Protein AF-A0AA44DFE0-F1 (afdb_monomer)

Sequence (115 aa):
MADERYEWLDHEAAERLLRGEPVDADDDYAQWQAERLSEILDRAREAATPLAEDPSGALPGEEAALAAFRAARPSCAARPRVTGPDSGPVRKGTALRPPRRGRARGWMRPTHWGL

Radius of gyration: 27.85 Å; Cα contacts (8 Å, |Δi|>4): 34; chains: 1; bounding box: 82×45×47 Å

Secondary structure (DSSP, 8-state):
---GGGTT--HHHHHHHHHT-----SSHHHHHHHHHHHHHHHHHHHH-------TT---TTHHHHHHHHHHHS-----S-----------------PPP----------------

Mean predicted aligned error: 19.33 Å

Foldseek 3Di:
DPPPVVPQPDPVLVVCLLVLHQGDGPDPVNNVVSVVSSVVNVVVVVVCPVCPCPVVNDHVCNVVVVVVVVVPPPPPPPDPDDDDDDDDDDDPPDDPDPPPDDDDDDPDDDPDDDD

Organism: Streptomyces somaliensis (strain ATCC 33201 / DSM 40738 / JCM 12659 / KCTC 9044 / NCTC 11332 / NRRL B-12077 / IP 733) (NCBI:txid1134445)

Structure (mmCIF, N/CA/C/O backbone):
data_AF-A0AA44DFE0-F1
#
_entry.id   AF-A0AA44DFE0-F1
#
loop_
_atom_site.group_PDB
_atom_site.id
_atom_site.type_symbol
_atom_site.label_atom_id
_atom_site.label_alt_id
_atom_site.label_comp_id
_atom_site.label_asym_id
_atom_site.label_entity_id
_atom_site.label_seq_id
_atom_site.pdbx_PDB_ins_code
_atom_site.Cartn_x
_atom_site.Cartn_y
_atom_site.Cartn_z
_atom_site.occupancy
_atom_site.B_iso_or_equiv
_atom_site.auth_seq_id
_atom_site.auth_comp_id
_atom_site.auth_asym_id
_atom_site.auth_atom_id
_atom_site.pdbx_PDB_model_num
ATOM 1 N N . MET A 1 1 ? 10.192 18.040 -12.177 1.00 52.66 1 MET A N 1
ATOM 2 C CA . MET A 1 1 ? 11.143 17.008 -12.621 1.00 52.66 1 MET A CA 1
ATOM 3 C C . MET A 1 1 ? 10.634 15.708 -12.042 1.00 52.66 1 MET A C 1
ATOM 5 O O . MET A 1 1 ? 10.567 15.623 -10.822 1.00 52.66 1 MET A O 1
ATOM 9 N N . ALA A 1 2 ? 10.128 14.805 -12.881 1.00 55.38 2 ALA A N 1
ATOM 10 C CA . ALA A 1 2 ? 9.869 13.438 -12.446 1.00 55.38 2 ALA A CA 1
ATOM 11 C C . ALA A 1 2 ? 11.228 12.737 -12.400 1.00 55.38 2 ALA A C 1
ATOM 13 O O . ALA A 1 2 ? 12.056 12.967 -13.278 1.00 55.38 2 ALA A O 1
ATOM 14 N N . ASP A 1 3 ? 11.492 11.983 -11.341 1.00 60.16 3 ASP A N 1
ATOM 15 C CA . ASP A 1 3 ? 12.696 11.170 -11.275 1.00 60.16 3 ASP A CA 1
ATOM 16 C C . ASP A 1 3 ? 12.595 10.082 -12.353 1.00 60.16 3 ASP A C 1
ATOM 18 O O . ASP A 1 3 ? 11.824 9.141 -12.202 1.00 60.16 3 ASP A O 1
ATOM 22 N N . GLU A 1 4 ? 13.409 10.190 -13.406 1.00 66.75 4 GLU A N 1
ATOM 23 C CA . GLU A 1 4 ? 13.617 9.163 -14.454 1.00 66.75 4 GLU A CA 1
ATOM 24 C C . GLU A 1 4 ? 14.009 7.794 -13.855 1.00 66.75 4 GLU A C 1
ATOM 26 O O . GLU A 1 4 ? 13.906 6.747 -14.479 1.00 66.75 4 GLU A O 1
ATOM 31 N N . ARG A 1 5 ? 14.407 7.793 -12.579 1.00 65.94 5 ARG A N 1
ATOM 32 C CA . ARG A 1 5 ? 14.800 6.630 -11.776 1.00 65.94 5 ARG A CA 1
ATOM 33 C C . ARG A 1 5 ? 13.669 5.624 -11.524 1.00 65.94 5 ARG A C 1
ATOM 35 O O . ARG A 1 5 ? 13.948 4.549 -10.999 1.00 65.94 5 ARG A O 1
ATOM 42 N N . TYR A 1 6 ? 12.425 5.971 -11.854 1.00 73.25 6 TYR A N 1
ATOM 43 C CA . TYR A 1 6 ? 11.246 5.129 -11.640 1.00 73.25 6 TYR A CA 1
ATOM 44 C C . TYR A 1 6 ? 10.396 4.960 -12.904 1.00 73.25 6 TYR A C 1
ATOM 46 O O . TYR A 1 6 ? 9.192 4.770 -12.786 1.00 73.25 6 TYR A O 1
ATOM 54 N N . GLU A 1 7 ? 10.985 5.020 -14.104 1.00 82.31 7 GLU A N 1
ATOM 55 C CA . GLU A 1 7 ? 10.226 4.774 -15.346 1.00 82.31 7 GLU A CA 1
ATOM 56 C C . GLU A 1 7 ? 9.489 3.426 -15.344 1.00 82.31 7 GLU A C 1
ATOM 58 O O . GLU A 1 7 ? 8.384 3.342 -15.866 1.00 82.31 7 GLU A O 1
ATOM 63 N N . TRP A 1 8 ? 10.045 2.404 -14.687 1.00 88.75 8 TRP A N 1
ATOM 64 C CA . TRP A 1 8 ? 9.411 1.090 -14.541 1.00 88.75 8 TRP A CA 1
ATOM 65 C C . TRP A 1 8 ? 8.207 1.075 -13.579 1.00 88.75 8 TRP A C 1
ATOM 67 O O . TRP A 1 8 ? 7.393 0.157 -13.626 1.00 88.75 8 TRP A O 1
ATOM 77 N N . LEU A 1 9 ? 8.093 2.066 -12.685 1.00 89.38 9 LEU A N 1
ATOM 78 C CA . LEU A 1 9 ? 7.028 2.164 -11.684 1.00 89.38 9 LEU A CA 1
ATOM 79 C C . LEU A 1 9 ? 5.987 3.189 -12.133 1.00 89.38 9 LEU A C 1
ATOM 81 O O . LEU A 1 9 ? 5.787 4.239 -11.513 1.00 89.38 9 LEU A O 1
ATOM 85 N N . ASP A 1 10 ? 5.322 2.876 -13.238 1.00 88.50 10 ASP A N 1
ATOM 86 C CA . ASP A 1 10 ? 4.135 3.611 -13.636 1.00 88.50 10 ASP A CA 1
ATOM 87 C C . ASP A 1 10 ? 2.960 3.340 -12.676 1.00 88.50 10 ASP A C 1
ATOM 89 O O . ASP A 1 10 ? 3.040 2.590 -11.696 1.00 88.50 10 ASP A O 1
ATOM 93 N N . HIS A 1 11 ? 1.842 4.013 -12.929 1.00 89.75 11 HIS A N 1
ATOM 94 C CA . HIS A 1 11 ? 0.660 3.883 -12.089 1.00 89.75 11 HIS A CA 1
ATOM 95 C C . HIS A 1 11 ? 0.102 2.451 -12.061 1.00 89.75 11 HIS A C 1
ATOM 97 O O . HIS A 1 11 ? -0.311 1.987 -11.000 1.00 89.75 11 HIS A O 1
ATOM 103 N N . GLU A 1 12 ? 0.103 1.750 -13.193 1.00 89.69 12 GLU A N 1
ATOM 104 C CA . GLU A 1 12 ? -0.444 0.399 -13.307 1.00 89.69 12 GLU A CA 1
ATOM 105 C C . GLU A 1 12 ? 0.467 -0.619 -12.613 1.00 89.69 12 GLU A C 1
ATOM 107 O O . GLU A 1 12 ? -0.008 -1.439 -11.824 1.00 89.69 12 GLU A O 1
ATOM 112 N N . ALA A 1 13 ? 1.779 -0.510 -12.821 1.00 91.38 13 ALA A N 1
ATOM 113 C CA . ALA A 1 13 ? 2.798 -1.269 -12.112 1.00 91.38 13 ALA A CA 1
ATOM 114 C C . ALA A 1 13 ? 2.671 -1.080 -10.593 1.00 91.38 13 ALA A C 1
ATOM 116 O O . ALA A 1 13 ? 2.667 -2.054 -9.836 1.00 91.38 13 ALA A O 1
ATOM 117 N N . ALA A 1 14 ? 2.483 0.160 -10.135 1.00 92.50 14 ALA A N 1
ATOM 118 C CA . ALA A 1 14 ? 2.270 0.446 -8.721 1.00 92.50 14 ALA A CA 1
ATOM 119 C C . ALA A 1 14 ? 0.994 -0.218 -8.180 1.00 92.50 14 ALA A C 1
ATOM 121 O O . ALA A 1 14 ? 1.016 -0.804 -7.097 1.00 92.50 14 ALA A O 1
ATOM 122 N N . GLU A 1 15 ? -0.119 -0.171 -8.917 1.00 93.69 15 GLU A N 1
ATOM 123 C CA . GLU A 1 15 ? -1.346 -0.847 -8.491 1.00 93.69 15 GLU A CA 1
ATOM 124 C C . GLU A 1 15 ? -1.191 -2.369 -8.427 1.00 93.69 15 GLU A C 1
ATOM 126 O O . GLU A 1 15 ? -1.690 -2.993 -7.487 1.00 93.69 15 GLU A O 1
ATOM 131 N N . ARG A 1 16 ? -0.498 -2.973 -9.396 1.00 93.62 16 ARG A N 1
ATOM 132 C CA . ARG A 1 16 ? -0.215 -4.414 -9.406 1.00 93.62 16 ARG A CA 1
ATOM 133 C C . ARG A 1 16 ? 0.600 -4.821 -8.181 1.00 93.62 16 ARG A C 1
ATOM 135 O O . ARG A 1 16 ? 0.175 -5.717 -7.450 1.00 93.62 16 ARG A O 1
ATOM 142 N N . LEU A 1 17 ? 1.663 -4.081 -7.858 1.00 93.38 17 LEU A N 1
ATOM 143 C CA . LEU A 1 17 ? 2.445 -4.311 -6.637 1.00 93.38 17 LEU A CA 1
ATOM 144 C C . LEU A 1 17 ? 1.602 -4.186 -5.363 1.00 93.38 17 LEU A C 1
ATOM 146 O O . LEU A 1 17 ? 1.715 -5.017 -4.467 1.00 93.38 17 LEU A O 1
ATOM 150 N N . LEU A 1 18 ? 0.712 -3.192 -5.280 1.00 90.62 18 LEU A N 1
ATOM 151 C CA . LEU A 1 18 ? -0.174 -3.019 -4.121 1.00 90.62 18 LEU A CA 1
ATOM 152 C C . LEU A 1 18 ? -1.211 -4.146 -3.983 1.00 90.62 18 LEU A C 1
ATOM 154 O O . LEU A 1 18 ? -1.653 -4.446 -2.871 1.00 90.62 18 LEU A O 1
ATOM 158 N N . ARG A 1 19 ? -1.601 -4.790 -5.089 1.00 91.25 19 ARG A N 1
ATOM 159 C CA . ARG A 1 19 ? -2.437 -6.002 -5.064 1.00 91.25 19 ARG A CA 1
ATOM 160 C C . ARG A 1 19 ? -1.638 -7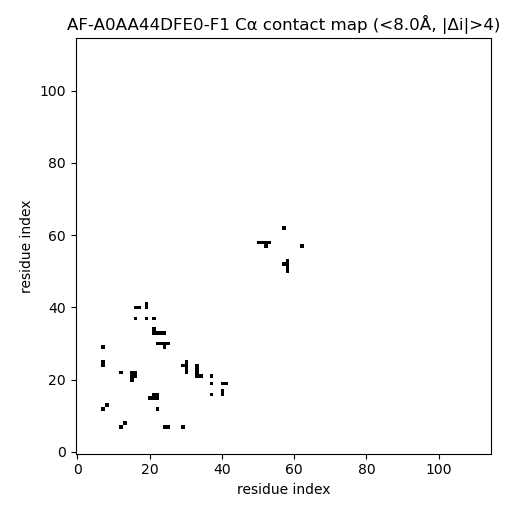.235 -4.623 1.00 91.25 19 ARG A C 1
ATOM 162 O O . ARG A 1 19 ? -2.225 -8.147 -4.032 1.00 91.25 19 ARG A O 1
ATOM 169 N N . GLY A 1 20 ? -0.317 -7.214 -4.786 1.00 91.25 20 GLY A N 1
ATOM 170 C CA . GLY A 1 20 ? 0.585 -8.350 -4.580 1.00 91.25 20 GLY A CA 1
ATOM 171 C C . GLY A 1 20 ? 0.838 -9.138 -5.866 1.00 91.25 20 GLY A C 1
ATOM 172 O O . GLY A 1 20 ? 1.177 -10.316 -5.815 1.00 91.25 20 GLY A O 1
ATOM 173 N N . GLU A 1 21 ? 0.611 -8.520 -7.024 1.00 90.62 21 GLU A N 1
ATOM 174 C CA . GLU A 1 21 ? 0.952 -9.100 -8.317 1.00 90.62 21 GLU A CA 1
ATOM 175 C C . GLU A 1 21 ? 2.397 -8.745 -8.692 1.00 90.62 21 GLU A C 1
ATOM 177 O O . GLU A 1 21 ? 2.825 -7.607 -8.466 1.00 90.62 21 GLU A O 1
ATOM 182 N N . PRO A 1 22 ? 3.147 -9.680 -9.303 1.00 83.31 22 PRO A N 1
ATOM 183 C CA . PRO A 1 22 ? 4.484 -9.392 -9.799 1.00 83.31 22 PRO A CA 1
ATOM 184 C C . PRO A 1 22 ? 4.417 -8.403 -10.968 1.00 83.31 22 PRO A C 1
ATOM 186 O O . PRO A 1 22 ? 3.491 -8.449 -11.788 1.00 83.31 22 PRO A O 1
ATOM 189 N N . VAL A 1 23 ? 5.419 -7.530 -11.052 1.00 88.88 23 VAL A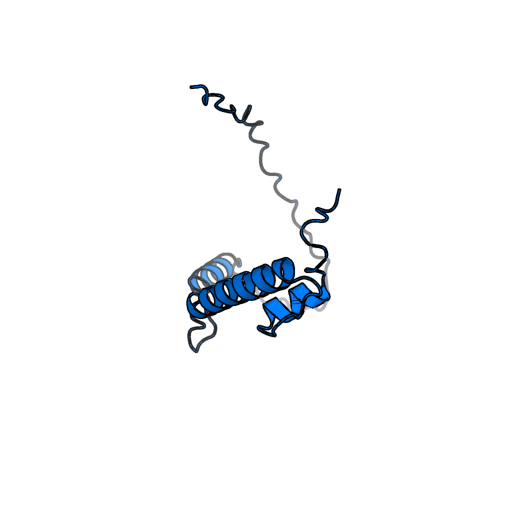 N 1
ATOM 190 C CA . VAL A 1 23 ? 5.633 -6.598 -12.165 1.00 88.88 23 VAL A CA 1
ATOM 191 C C . VAL A 1 23 ? 6.877 -7.045 -12.916 1.00 88.88 23 VAL A C 1
ATOM 193 O O . VAL A 1 23 ? 7.904 -7.277 -12.288 1.00 88.88 23 VAL A O 1
ATOM 196 N N . ASP A 1 24 ? 6.758 -7.164 -14.237 1.00 86.00 24 ASP A N 1
ATOM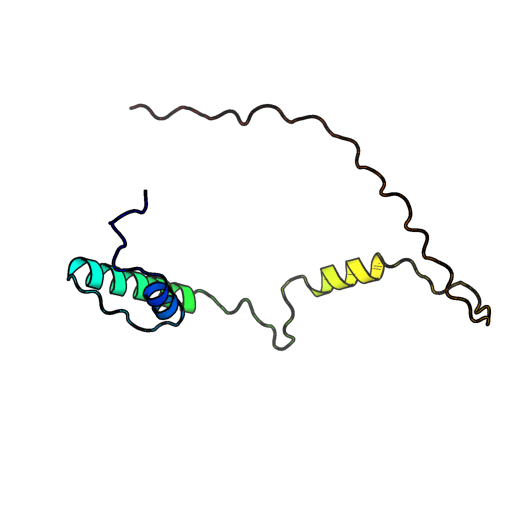 197 C CA . ASP A 1 24 ? 7.897 -7.371 -15.131 1.00 86.00 24 ASP A CA 1
ATOM 198 C C . ASP A 1 24 ? 8.376 -6.005 -15.618 1.00 86.00 24 ASP A C 1
ATOM 200 O O . ASP A 1 24 ? 7.581 -5.221 -16.143 1.00 86.00 24 ASP A O 1
ATOM 204 N N . ALA A 1 25 ? 9.656 -5.723 -15.417 1.00 86.56 25 ALA A N 1
ATOM 205 C CA . ALA A 1 25 ? 10.321 -4.520 -15.878 1.00 86.56 25 ALA A CA 1
ATOM 206 C C . ALA A 1 25 ? 11.299 -4.850 -17.014 1.00 86.56 25 ALA A C 1
ATOM 208 O O . ALA A 1 25 ? 11.917 -5.911 -17.036 1.00 86.56 25 ALA A O 1
ATOM 209 N N . ASP A 1 26 ? 11.470 -3.909 -17.944 1.00 85.88 26 ASP A N 1
ATOM 210 C CA . ASP A 1 26 ? 12.266 -4.117 -19.163 1.00 85.88 26 ASP A CA 1
ATOM 211 C C . ASP A 1 26 ? 13.790 -4.191 -18.927 1.00 85.88 26 ASP A C 1
ATOM 213 O O . ASP A 1 26 ? 14.534 -4.616 -19.811 1.00 85.88 26 ASP A O 1
ATOM 217 N N . ASP A 1 27 ? 14.268 -3.756 -17.759 1.00 87.62 27 ASP A N 1
ATOM 218 C CA . ASP A 1 27 ? 15.689 -3.684 -17.406 1.00 87.62 27 ASP A CA 1
ATOM 219 C C . ASP A 1 27 ? 15.992 -4.517 -16.152 1.00 87.62 27 ASP A C 1
ATOM 221 O O . ASP A 1 27 ? 15.236 -4.487 -15.181 1.00 87.62 27 ASP A O 1
ATOM 225 N N . ASP A 1 28 ? 17.132 -5.215 -16.138 1.00 88.62 28 ASP A N 1
ATOM 226 C CA . ASP A 1 28 ? 17.527 -6.111 -15.040 1.00 88.62 28 ASP A CA 1
ATOM 227 C C . ASP A 1 28 ? 17.614 -5.389 -13.681 1.00 88.62 28 ASP A C 1
ATOM 229 O O . ASP A 1 28 ? 17.282 -5.958 -12.635 1.00 88.62 28 ASP A O 1
ATOM 233 N N . TYR A 1 29 ? 18.051 -4.124 -13.661 1.00 88.38 29 TYR A N 1
ATOM 234 C CA . TYR A 1 29 ? 18.106 -3.338 -12.428 1.00 88.38 29 TYR A CA 1
ATOM 235 C C . TYR A 1 29 ? 16.705 -2.919 -11.978 1.00 88.38 29 TYR A C 1
ATOM 237 O O . TYR A 1 29 ? 16.414 -2.935 -10.779 1.00 88.38 29 TYR A O 1
ATOM 245 N N . ALA A 1 30 ? 15.827 -2.576 -12.920 1.00 88.44 30 ALA A N 1
ATOM 246 C CA . ALA A 1 30 ? 14.427 -2.296 -12.626 1.00 88.44 30 ALA A CA 1
ATOM 247 C C . ALA A 1 30 ? 13.695 -3.542 -12.100 1.00 88.44 30 ALA A C 1
ATOM 249 O O . ALA A 1 30 ? 12.978 -3.440 -11.104 1.00 88.44 30 ALA A O 1
ATOM 250 N N . GLN A 1 31 ? 13.958 -4.718 -12.677 1.00 90.56 31 GLN A N 1
ATOM 251 C CA . GLN A 1 31 ? 13.404 -5.992 -12.219 1.00 90.56 31 GLN A CA 1
ATOM 252 C C . GLN A 1 31 ? 13.835 -6.299 -10.783 1.00 90.56 31 GLN A C 1
ATOM 254 O O . GLN A 1 31 ? 13.006 -6.590 -9.922 1.00 90.56 31 GLN A O 1
ATOM 259 N N . TRP A 1 32 ? 15.125 -6.133 -10.479 1.00 92.06 32 TRP A N 1
ATOM 260 C CA . TRP A 1 32 ? 15.632 -6.315 -9.119 1.00 92.06 32 TRP A CA 1
ATOM 261 C C . TRP A 1 32 ? 14.993 -5.345 -8.110 1.00 92.06 32 TRP A C 1
ATOM 263 O O . TRP A 1 32 ? 14.711 -5.715 -6.967 1.00 92.06 32 TRP A O 1
ATOM 273 N N . GLN A 1 33 ? 14.745 -4.094 -8.510 1.00 91.12 33 GLN A N 1
ATOM 274 C CA . GLN A 1 33 ? 14.040 -3.123 -7.667 1.00 91.12 33 GLN A CA 1
ATOM 275 C C . GLN A 1 33 ? 12.570 -3.501 -7.456 1.00 91.12 33 GLN A C 1
ATOM 277 O O . GLN A 1 33 ? 12.069 -3.345 -6.339 1.00 91.12 33 GLN A O 1
ATOM 282 N N . ALA A 1 34 ? 11.896 -4.012 -8.489 1.00 91.75 34 ALA A N 1
ATOM 283 C CA . ALA A 1 34 ? 10.518 -4.484 -8.409 1.00 91.75 34 ALA A CA 1
ATOM 284 C C . ALA A 1 34 ? 10.383 -5.652 -7.422 1.00 91.75 34 ALA A C 1
ATOM 286 O O . ALA A 1 34 ? 9.564 -5.579 -6.506 1.00 91.75 34 ALA A O 1
ATOM 287 N N . GLU A 1 35 ? 11.251 -6.662 -7.531 1.00 92.88 35 GLU A N 1
ATOM 288 C CA . GLU A 1 35 ? 11.293 -7.815 -6.619 1.00 92.88 35 GLU A CA 1
ATOM 289 C C . GLU A 1 35 ? 11.597 -7.403 -5.172 1.00 92.88 35 GLU A C 1
ATOM 291 O O . GLU A 1 35 ? 10.975 -7.866 -4.211 1.00 92.88 35 GLU A O 1
ATOM 296 N N . ARG A 1 36 ? 12.542 -6.476 -4.990 1.00 94.19 36 ARG A N 1
ATOM 297 C CA . ARG A 1 36 ? 12.863 -5.943 -3.665 1.00 94.19 36 ARG A CA 1
ATOM 298 C C . ARG A 1 36 ? 11.675 -5.204 -3.052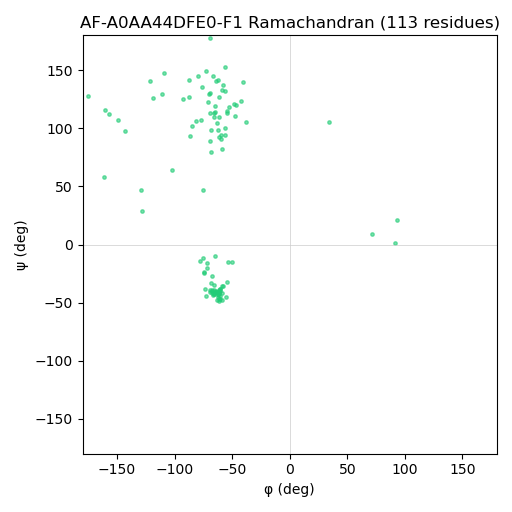 1.00 94.19 36 ARG A C 1
ATOM 300 O O . ARG A 1 36 ? 11.445 -5.304 -1.845 1.00 94.19 36 ARG A O 1
ATOM 307 N N . LEU A 1 37 ? 10.948 -4.424 -3.852 1.00 93.00 37 LEU A N 1
ATOM 308 C CA . LEU A 1 37 ? 9.779 -3.690 -3.384 1.00 93.00 37 LEU A CA 1
ATOM 309 C C . LEU A 1 37 ? 8.628 -4.642 -3.048 1.00 93.00 37 LEU A C 1
ATOM 311 O O . LEU A 1 37 ? 7.999 -4.452 -2.007 1.00 93.00 37 LEU A O 1
ATOM 315 N N . SER A 1 38 ? 8.392 -5.680 -3.857 1.00 93.44 38 SER A N 1
ATOM 316 C CA . SER A 1 38 ? 7.373 -6.689 -3.555 1.00 93.44 38 SER A CA 1
ATOM 317 C C . SER A 1 38 ? 7.669 -7.407 -2.239 1.00 93.44 38 SER A C 1
ATOM 319 O O . SER A 1 38 ? 6.784 -7.485 -1.395 1.00 93.44 38 SER A O 1
ATOM 321 N N . GLU A 1 39 ? 8.921 -7.806 -1.980 1.00 94.56 39 GLU A N 1
ATOM 322 C CA . GLU A 1 39 ? 9.284 -8.457 -0.710 1.00 94.56 39 GLU A CA 1
ATOM 323 C C . GLU A 1 39 ? 9.020 -7.547 0.506 1.00 94.56 39 GLU A C 1
ATOM 325 O O . GLU A 1 39 ? 8.536 -7.992 1.551 1.00 94.56 39 GLU A O 1
ATOM 330 N N . ILE A 1 40 ? 9.316 -6.248 0.387 1.00 95.81 40 ILE A N 1
ATOM 331 C CA . ILE A 1 40 ? 9.050 -5.274 1.456 1.00 95.81 40 ILE A CA 1
ATOM 332 C C . ILE A 1 40 ? 7.543 -5.111 1.681 1.00 95.81 40 ILE A C 1
ATOM 334 O O . ILE A 1 40 ? 7.107 -5.049 2.833 1.00 95.81 40 ILE A O 1
ATOM 338 N N . LEU A 1 41 ? 6.755 -5.031 0.605 1.00 92.81 41 LEU A N 1
ATOM 339 C CA . LEU A 1 41 ? 5.300 -4.906 0.682 1.00 92.81 41 LEU A CA 1
ATOM 340 C C . LEU A 1 41 ? 4.655 -6.161 1.273 1.00 92.81 41 LEU A C 1
ATOM 342 O O . LEU A 1 41 ? 3.766 -6.032 2.113 1.00 92.81 41 LEU A O 1
ATOM 346 N N . ASP A 1 42 ? 5.142 -7.349 0.922 1.00 91.38 42 ASP A N 1
ATOM 347 C CA . ASP A 1 42 ? 4.671 -8.613 1.487 1.00 91.38 42 ASP A CA 1
ATOM 348 C C . ASP A 1 42 ? 4.943 -8.678 2.990 1.00 91.38 42 ASP A C 1
ATOM 350 O O . ASP A 1 42 ? 4.026 -8.910 3.779 1.00 91.38 42 ASP A O 1
ATOM 354 N N . ARG A 1 43 ? 6.163 -8.336 3.425 1.00 92.19 43 ARG A N 1
ATOM 355 C CA . ARG A 1 43 ? 6.473 -8.236 4.861 1.00 92.19 43 ARG A CA 1
ATOM 356 C C . ARG A 1 43 ? 5.620 -7.190 5.569 1.00 92.19 43 ARG A C 1
ATOM 358 O O . ARG A 1 43 ? 5.220 -7.397 6.711 1.00 92.19 43 ARG A O 1
ATOM 365 N N . ALA A 1 44 ? 5.345 -6.057 4.924 1.00 89.94 44 ALA A N 1
ATOM 366 C CA . ALA A 1 44 ? 4.464 -5.038 5.483 1.00 89.94 44 ALA A CA 1
ATOM 367 C C . ALA A 1 44 ? 3.020 -5.543 5.603 1.00 89.94 44 ALA A C 1
ATOM 369 O O . ALA A 1 44 ? 2.348 -5.208 6.574 1.00 89.94 44 ALA A O 1
ATOM 370 N N . ARG A 1 45 ? 2.554 -6.371 4.662 1.00 86.75 45 ARG A N 1
ATOM 371 C CA . ARG A 1 45 ? 1.232 -7.008 4.690 1.00 86.75 45 ARG A CA 1
ATOM 372 C C . ARG A 1 45 ? 1.124 -8.054 5.796 1.00 86.75 45 ARG A C 1
ATOM 374 O O . ARG A 1 45 ? 0.099 -8.113 6.460 1.00 86.75 45 ARG A O 1
ATOM 381 N N . GLU A 1 46 ? 2.180 -8.830 6.024 1.00 86.44 46 GLU A N 1
ATOM 382 C CA . GLU A 1 46 ? 2.268 -9.773 7.146 1.00 86.44 46 GLU A CA 1
ATOM 383 C C . GLU A 1 46 ? 2.338 -9.053 8.501 1.00 86.44 46 GLU A C 1
ATOM 385 O O . GLU A 1 46 ? 1.701 -9.466 9.470 1.00 86.44 46 GLU A O 1
ATOM 390 N N . ALA A 1 47 ? 3.108 -7.963 8.575 1.00 83.12 47 ALA A N 1
ATOM 391 C CA . ALA A 1 47 ? 3.261 -7.150 9.779 1.00 83.12 47 ALA A CA 1
ATOM 392 C C . ALA A 1 47 ? 2.039 -6.271 10.067 1.00 83.12 47 ALA A C 1
ATOM 394 O O . ALA A 1 47 ? 1.813 -5.892 11.220 1.00 83.12 47 ALA A O 1
ATOM 395 N N . ALA A 1 48 ? 1.251 -5.948 9.041 1.00 75.75 48 ALA A N 1
ATOM 396 C CA . ALA A 1 48 ? -0.087 -5.423 9.196 1.00 75.75 48 ALA A CA 1
ATOM 397 C C . ALA A 1 48 ? -0.959 -6.546 9.759 1.00 75.75 48 ALA A C 1
ATOM 399 O O . ALA A 1 48 ? -1.737 -7.183 9.052 1.00 75.75 48 ALA A O 1
ATOM 400 N N . THR A 1 49 ? -0.858 -6.766 11.072 1.00 62.69 49 THR A N 1
ATOM 401 C CA . THR A 1 49 ? -1.990 -7.305 11.812 1.00 62.69 49 THR A CA 1
ATOM 402 C C . THR A 1 49 ? -3.194 -6.488 11.352 1.00 62.69 49 THR A C 1
ATOM 404 O O . THR A 1 49 ? -3.136 -5.257 11.482 1.00 62.69 49 THR A O 1
ATOM 407 N N . PRO A 1 50 ? -4.241 -7.105 10.755 1.00 61.47 50 PRO A N 1
ATOM 408 C CA . PRO A 1 50 ? -5.472 -6.376 10.491 1.00 61.47 50 PRO A CA 1
ATOM 409 C C . PRO A 1 50 ? -5.781 -5.696 11.809 1.00 61.47 50 PRO A C 1
ATOM 411 O O . PRO A 1 50 ? -5.741 -6.366 12.842 1.00 61.47 50 PRO A O 1
ATOM 414 N N . LEU A 1 51 ? -5.858 -4.366 11.787 1.00 57.62 51 LEU A N 1
ATOM 415 C CA . LEU A 1 51 ? -5.955 -3.540 12.978 1.00 57.62 51 LEU A CA 1
ATOM 416 C C . LEU A 1 51 ? -7.220 -3.996 13.664 1.00 57.62 51 LEU A C 1
ATOM 418 O O . LEU A 1 51 ? -8.274 -3.597 13.187 1.00 57.62 51 LEU A O 1
ATOM 422 N N . ALA A 1 52 ? -7.063 -4.930 14.616 1.00 56.19 52 ALA A N 1
ATOM 423 C CA . ALA A 1 52 ? -7.979 -6.055 14.770 1.00 56.19 52 ALA A CA 1
ATOM 424 C C . ALA A 1 52 ? -9.382 -5.569 14.491 1.00 56.19 52 ALA A C 1
ATOM 426 O O . ALA A 1 52 ? -9.928 -4.801 15.285 1.00 56.19 52 ALA A O 1
ATOM 427 N N . GLU A 1 53 ? -9.910 -5.939 13.322 1.00 55.62 53 GLU A N 1
ATOM 428 C CA . GLU A 1 53 ? -11.344 -6.001 13.189 1.00 55.62 53 GLU A CA 1
ATOM 429 C C . GLU A 1 53 ? -11.701 -7.024 14.259 1.00 55.62 53 GLU A C 1
ATOM 431 O O . GLU A 1 53 ? -11.613 -8.237 14.061 1.00 55.62 53 GLU A O 1
ATOM 436 N N . ASP A 1 54 ? -11.967 -6.523 15.470 1.00 53.81 54 ASP A N 1
ATOM 437 C CA . ASP A 1 54 ? -12.738 -7.233 16.462 1.00 53.81 54 ASP A CA 1
ATOM 438 C C . ASP A 1 54 ? -13.876 -7.882 15.663 1.00 53.81 54 ASP A C 1
ATOM 440 O O . ASP A 1 54 ? -14.369 -7.251 14.727 1.00 53.81 54 ASP A O 1
ATOM 444 N N . PRO A 1 55 ? -14.302 -9.122 15.915 1.00 59.44 55 PRO A N 1
ATOM 445 C CA . PRO A 1 55 ? -15.446 -9.687 15.195 1.00 59.44 55 PRO A CA 1
ATOM 446 C C . PRO A 1 55 ? -16.686 -8.760 15.187 1.00 59.44 55 PRO A C 1
ATOM 448 O O . PRO A 1 55 ? -17.587 -8.955 14.374 1.00 59.44 55 PRO A O 1
ATOM 451 N N . SER A 1 56 ? -16.728 -7.734 16.051 1.00 65.06 56 SER A N 1
ATOM 452 C CA . SER A 1 56 ? -17.667 -6.609 16.014 1.00 65.06 56 SER A CA 1
ATOM 453 C C . SER A 1 56 ? -17.422 -5.507 14.948 1.00 65.06 56 SER A C 1
ATOM 455 O O . SER A 1 56 ? -18.283 -4.642 14.797 1.00 65.06 56 SER A O 1
ATOM 457 N N . GLY A 1 57 ? -16.283 -5.462 14.253 1.00 66.81 57 GLY A N 1
ATOM 458 C CA . GLY A 1 57 ? -15.847 -4.389 13.344 1.00 66.81 57 GLY A CA 1
ATOM 459 C C . GLY A 1 57 ? -15.435 -3.079 14.030 1.00 66.81 57 GLY A C 1
ATOM 460 O O . GLY A 1 57 ? -15.258 -2.074 13.346 1.00 66.81 57 GLY A O 1
ATOM 461 N N . ALA A 1 58 ? -15.319 -3.062 15.363 1.00 66.56 58 ALA A N 1
ATOM 462 C CA . ALA A 1 58 ? -15.132 -1.831 16.127 1.00 66.56 58 ALA A CA 1
ATOM 463 C C . ALA A 1 58 ? -13.653 -1.447 16.253 1.00 66.56 58 ALA A C 1
ATOM 465 O O . ALA A 1 58 ? -12.831 -2.229 16.734 1.00 66.56 58 ALA A O 1
ATOM 466 N N . LEU A 1 59 ? -13.320 -0.211 15.882 1.00 73.50 59 LEU A N 1
ATOM 467 C CA . LEU A 1 59 ? -11.958 0.301 16.027 1.00 73.50 59 LEU A CA 1
ATOM 468 C C . LEU A 1 59 ? -11.634 0.589 17.508 1.00 73.50 59 LEU A C 1
ATOM 470 O O . LEU A 1 59 ? -12.518 1.000 18.271 1.00 73.50 59 LEU A O 1
ATOM 474 N N . PRO A 1 60 ? -10.364 0.463 17.946 1.00 76.31 60 PRO A N 1
ATOM 475 C CA . PRO A 1 60 ? -9.963 0.824 19.303 1.00 76.31 60 PRO A CA 1
ATOM 476 C C . PRO A 1 60 ? -10.365 2.268 19.642 1.00 76.31 60 PRO A C 1
ATOM 478 O O . PRO A 1 60 ? -9.870 3.227 19.054 1.00 76.31 60 PRO A O 1
ATOM 481 N N . GLY A 1 61 ? -11.274 2.430 20.606 1.00 80.19 61 GLY A N 1
ATOM 482 C CA . GLY A 1 61 ? -11.775 3.741 21.039 1.00 80.19 61 GLY A CA 1
ATOM 483 C C . GLY A 1 61 ? -13.034 4.241 20.321 1.00 80.19 61 GLY A C 1
ATOM 484 O O . GLY A 1 61 ? -13.530 5.314 20.668 1.00 80.19 61 GLY A O 1
ATOM 485 N N . GLU A 1 62 ? -13.602 3.472 19.390 1.00 84.88 62 GLU A N 1
ATOM 486 C CA . GLU A 1 62 ? -14.860 3.814 18.717 1.00 84.88 62 GLU A CA 1
ATOM 487 C C . GLU A 1 62 ? -16.016 3.991 19.709 1.00 84.88 62 GLU A C 1
ATOM 489 O O . GLU A 1 62 ? -16.684 5.025 19.702 1.00 84.88 62 GLU A O 1
ATOM 494 N N . GLU A 1 63 ? -16.200 3.052 20.641 1.00 84.12 63 GLU A N 1
ATOM 495 C CA . GLU A 1 63 ? -17.241 3.166 21.671 1.00 84.12 63 GLU A CA 1
ATOM 496 C C . GLU A 1 63 ? -17.079 4.425 22.534 1.00 84.12 63 GLU A C 1
ATOM 498 O O . GLU A 1 63 ? -18.066 5.074 22.884 1.00 84.12 63 GLU A O 1
ATOM 503 N N . ALA A 1 64 ? -15.841 4.837 22.826 1.00 85.62 64 ALA A N 1
ATOM 504 C CA . ALA A 1 64 ? -15.581 6.068 23.568 1.00 85.62 64 ALA A CA 1
ATOM 505 C C . ALA A 1 64 ? -15.981 7.314 22.758 1.00 85.62 64 ALA A C 1
ATOM 507 O O . ALA A 1 64 ? -16.585 8.242 23.304 1.00 85.62 64 ALA A O 1
ATOM 508 N N . ALA A 1 65 ? -15.710 7.325 21.450 1.00 88.25 65 ALA A N 1
ATOM 509 C CA . ALA A 1 65 ? -16.132 8.398 20.555 1.00 88.25 65 ALA A CA 1
ATOM 510 C C . ALA A 1 65 ? -17.664 8.451 20.404 1.00 88.25 65 ALA A C 1
ATOM 512 O O . ALA A 1 65 ? -18.262 9.529 20.498 1.00 88.25 65 ALA A O 1
ATOM 513 N N . LEU A 1 66 ? -18.320 7.297 20.243 1.00 88.31 66 LEU A N 1
ATOM 514 C CA . LEU A 1 66 ? -19.778 7.197 20.156 1.00 88.31 66 LEU A CA 1
ATOM 515 C C . LEU A 1 66 ? -20.453 7.611 21.467 1.00 88.31 66 LEU A C 1
ATOM 517 O O . LEU A 1 66 ? -21.455 8.330 21.447 1.00 88.31 66 LEU A O 1
ATOM 521 N N . ALA A 1 67 ? -19.896 7.224 22.614 1.00 87.62 67 ALA A N 1
ATOM 522 C CA . ALA A 1 67 ? -20.363 7.664 23.922 1.00 87.62 67 ALA A CA 1
ATOM 523 C C . ALA A 1 67 ? -20.228 9.184 24.091 1.00 87.62 67 ALA A C 1
ATOM 525 O O . ALA A 1 67 ? -21.187 9.830 24.514 1.00 87.62 67 ALA A O 1
ATOM 526 N N . ALA A 1 68 ? -19.093 9.771 23.698 1.00 90.88 68 ALA A N 1
ATOM 527 C CA . ALA A 1 68 ? -18.894 11.218 23.738 1.00 90.88 68 ALA A CA 1
ATOM 528 C C . ALA A 1 68 ? -19.895 11.959 22.838 1.00 90.88 68 ALA A C 1
ATOM 530 O O . ALA A 1 68 ? -20.474 12.961 23.256 1.00 90.88 68 ALA A O 1
ATOM 531 N N . PHE A 1 69 ? -20.172 11.444 21.635 1.00 84.94 69 PHE A N 1
ATOM 532 C CA . PHE A 1 69 ? -21.179 12.019 20.742 1.00 84.94 69 PHE A CA 1
ATOM 533 C C . PHE A 1 69 ? -22.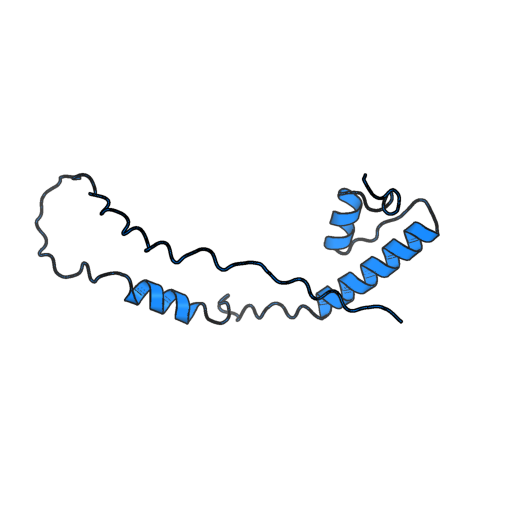601 11.915 21.314 1.00 84.94 69 PHE A C 1
ATOM 535 O O . PHE A 1 69 ? -23.362 12.885 21.265 1.00 84.94 69 PHE A O 1
ATOM 542 N N . ARG A 1 70 ? -22.966 10.763 21.898 1.00 91.94 70 ARG A N 1
ATOM 543 C CA . ARG A 1 70 ? -24.260 10.570 22.577 1.00 91.94 70 ARG A CA 1
ATOM 544 C C . ARG A 1 70 ? -24.409 11.507 23.776 1.00 91.94 70 ARG A C 1
ATOM 546 O O . ARG A 1 70 ? -25.465 12.111 23.928 1.00 91.94 70 ARG A O 1
ATOM 553 N N . ALA A 1 71 ? -23.357 11.678 24.574 1.00 87.88 71 ALA A N 1
ATOM 554 C CA . ALA A 1 71 ? -23.334 12.595 25.712 1.00 87.88 71 ALA A CA 1
ATOM 555 C C . ALA A 1 71 ? -23.388 14.074 25.286 1.00 87.88 71 ALA A C 1
ATOM 557 O O . ALA A 1 71 ? -23.981 14.898 25.978 1.00 87.88 71 ALA A O 1
ATOM 558 N N . ALA A 1 72 ? -22.801 14.412 24.135 1.00 84.12 72 ALA A N 1
ATOM 559 C CA . ALA A 1 72 ? -22.829 15.759 23.576 1.00 84.12 72 ALA A CA 1
ATOM 560 C C . ALA A 1 72 ? -24.156 16.107 22.883 1.00 84.12 72 ALA A C 1
ATOM 562 O O . ALA A 1 72 ? -24.401 17.288 22.619 1.00 84.12 72 ALA A O 1
ATOM 563 N N . ARG A 1 73 ? -25.030 15.129 22.586 1.00 78.31 73 ARG A N 1
ATOM 564 C CA . ARG A 1 73 ? -26.393 15.429 22.133 1.00 78.31 73 ARG A CA 1
ATOM 565 C C . ARG A 1 73 ? -27.163 16.031 23.312 1.00 78.31 73 ARG A C 1
ATOM 567 O O . ARG A 1 73 ? -27.448 15.309 24.267 1.00 78.31 73 ARG A O 1
ATOM 574 N N . PRO A 1 74 ? -27.549 17.321 23.263 1.00 64.00 74 PRO A N 1
ATOM 575 C CA . PRO A 1 74 ? -28.415 17.874 24.289 1.00 64.00 74 PRO A CA 1
ATOM 576 C C . PRO A 1 74 ? -29.702 17.051 24.301 1.00 64.00 74 PRO A C 1
ATOM 578 O O . PRO A 1 74 ? -30.266 16.761 23.242 1.00 64.00 74 PRO A O 1
ATOM 581 N N . SER A 1 75 ? -30.145 16.655 25.492 1.00 59.44 75 SER A N 1
ATOM 582 C CA . SER A 1 75 ? -31.400 15.955 25.735 1.00 59.44 75 SER A CA 1
ATOM 583 C C . SER A 1 75 ? -32.580 16.797 25.237 1.00 59.44 75 SER A C 1
ATOM 585 O O . SER A 1 75 ? -33.286 17.459 25.991 1.00 59.44 75 SER A O 1
ATOM 587 N N . CYS A 1 76 ? -32.865 16.745 23.937 1.00 53.31 76 CYS A N 1
ATOM 588 C CA . CYS A 1 76 ? -34.125 17.211 23.363 1.00 53.31 76 CYS A CA 1
ATOM 589 C C . CYS A 1 76 ? -35.233 16.183 23.669 1.00 53.31 76 CYS A C 1
ATOM 591 O O . CYS A 1 76 ? -35.971 15.744 22.796 1.00 53.31 76 CYS A O 1
ATOM 593 N N . ALA A 1 77 ? -35.302 15.749 24.925 1.00 55.00 77 ALA A N 1
ATOM 594 C CA . ALA A 1 77 ? -36.304 14.853 25.477 1.00 55.00 77 ALA A CA 1
ATOM 595 C C . ALA A 1 77 ? -36.880 15.489 26.749 1.00 55.00 77 ALA A C 1
ATOM 597 O O . ALA A 1 77 ? -36.962 14.869 27.798 1.00 55.00 77 ALA A O 1
ATOM 598 N N . ALA A 1 78 ? -37.228 16.772 26.648 1.00 51.59 78 ALA A N 1
ATOM 599 C CA . ALA A 1 78 ? -38.139 17.459 27.557 1.00 51.59 78 ALA A CA 1
ATOM 600 C C . ALA A 1 78 ? -38.663 18.738 26.881 1.00 51.59 78 ALA A C 1
ATOM 602 O O . ALA A 1 78 ? -38.481 19.851 27.365 1.00 51.59 78 ALA A O 1
ATOM 603 N N . ARG A 1 79 ? -39.304 18.601 25.716 1.00 47.88 79 ARG A N 1
ATOM 604 C CA . ARG A 1 79 ? -40.298 19.590 25.278 1.00 47.88 79 ARG A CA 1
ATOM 605 C C . ARG A 1 79 ? -41.623 18.849 25.139 1.00 47.88 79 ARG A C 1
ATOM 607 O O . ARG A 1 79 ? -41.636 17.807 24.480 1.00 47.88 79 ARG A O 1
ATOM 614 N N . PRO A 1 80 ? -42.708 19.314 25.783 1.00 42.12 80 PRO A N 1
ATOM 615 C CA . PRO A 1 80 ? -44.001 18.669 25.644 1.00 42.12 80 PRO A CA 1
ATOM 616 C C . PRO A 1 80 ? -44.386 18.668 24.166 1.00 42.12 80 PRO A C 1
ATOM 618 O O . PRO A 1 80 ? -44.168 19.647 23.449 1.00 42.12 80 PRO A O 1
ATOM 621 N N . ARG A 1 81 ? -44.914 17.529 23.720 1.00 48.31 81 ARG A N 1
ATOM 622 C CA . ARG A 1 81 ? -45.443 17.300 22.379 1.00 48.31 81 ARG A CA 1
ATOM 623 C C . ARG A 1 81 ? -46.531 18.339 22.094 1.00 48.31 81 ARG A C 1
ATOM 625 O O . ARG A 1 81 ? -47.682 18.135 22.456 1.00 48.31 81 ARG A O 1
ATOM 632 N N . VAL A 1 82 ? -46.167 19.446 21.453 1.00 45.66 82 VAL A N 1
ATOM 633 C CA . VAL A 1 82 ? -47.138 20.308 20.779 1.00 45.66 82 VAL A CA 1
ATOM 634 C C . VAL A 1 82 ? -47.404 19.653 19.434 1.00 45.66 82 VAL A C 1
ATOM 636 O O . VAL A 1 82 ? -46.548 19.617 18.553 1.00 45.66 82 VAL A O 1
ATOM 639 N N . THR A 1 83 ? -48.576 19.044 19.320 1.00 51.22 83 THR A N 1
ATOM 640 C CA . THR A 1 83 ? -49.140 18.586 18.056 1.00 51.22 83 THR A CA 1
ATOM 641 C C . THR A 1 83 ? -49.442 19.806 17.188 1.00 51.22 83 THR A C 1
ATOM 643 O O . THR A 1 83 ? -50.321 20.594 17.526 1.00 51.22 83 THR A O 1
ATOM 646 N N . GLY A 1 84 ? -48.720 19.964 16.084 1.00 42.41 84 GLY A N 1
ATOM 647 C CA . GLY A 1 84 ? -49.008 20.966 15.059 1.00 42.41 84 GLY A CA 1
ATOM 648 C C . GLY A 1 84 ? -48.058 20.792 13.872 1.00 42.41 84 GLY A C 1
ATOM 649 O O . GLY A 1 84 ? -46.850 20.691 14.104 1.00 42.41 84 GLY A O 1
ATOM 650 N N . PRO A 1 85 ? -48.552 20.685 12.626 1.00 51.91 85 PRO A N 1
ATOM 651 C CA . PRO A 1 85 ? -47.698 20.505 11.468 1.00 51.91 85 PRO A CA 1
ATOM 652 C C . PRO A 1 85 ? -47.228 21.881 11.014 1.00 51.91 85 PRO A C 1
ATOM 654 O O . PRO A 1 85 ? -47.995 22.582 10.381 1.00 51.91 85 PRO A O 1
ATOM 657 N N . ASP A 1 86 ? -45.998 22.270 11.334 1.00 43.84 86 ASP A N 1
ATOM 658 C CA . ASP A 1 86 ? -45.333 23.343 10.593 1.00 43.84 86 ASP A CA 1
ATOM 659 C C . ASP A 1 86 ? -43.814 23.236 10.730 1.00 43.84 86 ASP A C 1
ATOM 661 O O . ASP A 1 86 ? -43.215 23.401 11.797 1.00 43.84 86 ASP A O 1
ATOM 665 N N . SER A 1 87 ? -43.180 22.925 9.604 1.00 56.12 87 SER A N 1
ATOM 666 C CA . SER A 1 87 ? -41.736 22.969 9.420 1.00 56.12 87 SER A CA 1
ATOM 667 C C . SER A 1 87 ? -41.262 24.426 9.443 1.00 56.12 87 SER A C 1
ATOM 669 O O . SER A 1 87 ? -41.180 25.086 8.413 1.00 56.12 87 SER A O 1
ATOM 671 N N . GLY A 1 88 ? -40.949 24.943 10.631 1.00 50.28 88 GLY A N 1
ATOM 672 C CA . GLY A 1 88 ? -40.288 26.241 10.797 1.00 50.28 88 GLY A CA 1
ATOM 673 C C . GLY A 1 88 ? -38.768 26.154 10.564 1.00 50.28 88 GLY A C 1
ATOM 674 O O . GLY A 1 88 ? -38.151 25.150 10.931 1.00 50.28 88 GLY A O 1
ATOM 675 N N . PRO A 1 89 ? -38.125 27.186 9.980 1.00 52.12 89 PRO A N 1
ATOM 676 C CA . PRO A 1 89 ? -36.724 27.120 9.576 1.00 52.12 89 PRO A CA 1
ATOM 677 C C . PRO A 1 89 ? -35.790 27.064 10.789 1.00 52.12 89 PRO A C 1
ATOM 679 O O . PRO A 1 89 ? -35.858 27.883 11.710 1.00 52.12 89 PRO A O 1
ATOM 682 N N . VAL A 1 90 ? -34.871 26.099 10.765 1.00 59.47 90 VAL A N 1
ATOM 683 C CA . VAL A 1 90 ? -33.817 25.936 11.769 1.00 59.47 90 VAL A CA 1
ATOM 684 C C . VAL A 1 90 ? -32.927 27.179 11.775 1.00 59.47 90 VAL A C 1
ATOM 686 O O . VAL A 1 90 ? -32.140 27.418 10.858 1.00 59.47 90 VAL A O 1
ATOM 689 N N . ARG A 1 91 ? -33.020 27.968 12.849 1.00 55.16 91 ARG A N 1
ATOM 690 C CA . ARG A 1 91 ? -32.084 29.052 13.152 1.00 55.16 91 ARG A CA 1
ATOM 691 C C . ARG A 1 91 ? -30.728 28.427 13.503 1.00 55.16 91 ARG A C 1
ATOM 693 O O . ARG A 1 91 ? -30.528 27.979 14.629 1.00 55.16 91 ARG A O 1
ATOM 700 N N . LYS A 1 92 ? -29.798 28.377 12.543 1.00 47.69 92 LYS A N 1
ATOM 701 C CA . LYS A 1 92 ? -28.391 28.034 12.805 1.00 47.69 92 LYS A CA 1
ATOM 702 C C . LYS A 1 92 ? -27.804 29.110 13.719 1.00 47.69 92 LYS A C 1
ATOM 704 O O . LYS A 1 92 ? -27.574 30.238 13.289 1.00 47.69 92 LYS A O 1
ATOM 709 N N . GLY A 1 93 ? -27.633 28.768 14.994 1.00 47.97 93 GLY A N 1
ATOM 710 C CA . GLY A 1 93 ? -26.947 29.606 15.968 1.00 47.97 93 GLY A CA 1
ATOM 711 C C . GLY A 1 93 ? -25.541 29.935 15.477 1.00 47.97 93 GLY A C 1
ATOM 712 O O . GLY A 1 93 ? -24.813 29.070 14.996 1.00 47.97 93 GLY A O 1
ATOM 713 N N . THR A 1 94 ? -25.206 31.213 15.562 1.00 55.53 94 THR A N 1
ATOM 714 C CA . THR A 1 94 ? -23.914 31.819 15.250 1.00 55.53 94 THR A CA 1
ATOM 715 C C . THR A 1 94 ? -22.747 30.987 15.775 1.00 55.53 94 THR A C 1
ATOM 717 O O . THR A 1 94 ? -22.651 30.744 16.978 1.00 55.53 94 THR A O 1
ATOM 720 N N . ALA A 1 95 ? -21.840 30.599 14.875 1.00 52.28 95 ALA A N 1
ATOM 721 C CA . ALA A 1 95 ? -20.551 30.035 15.238 1.00 52.28 95 ALA A CA 1
ATOM 722 C C . ALA A 1 95 ? -19.837 31.000 16.195 1.00 52.28 95 ALA A C 1
ATOM 724 O O . ALA A 1 95 ? -19.472 32.115 15.814 1.00 52.28 95 ALA A O 1
ATOM 725 N N . LEU A 1 96 ? -19.656 30.576 17.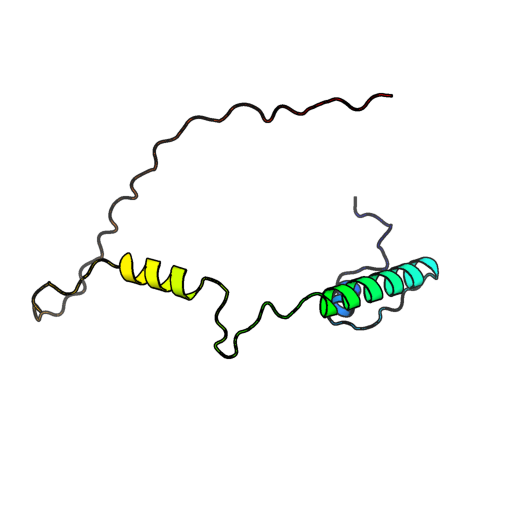446 1.00 53.50 96 LEU A N 1
ATOM 726 C CA . LEU A 1 96 ? -18.750 31.228 18.381 1.00 53.50 96 LEU A CA 1
ATOM 727 C C . LEU A 1 96 ? -17.346 31.119 17.784 1.00 53.50 96 LEU A C 1
ATOM 729 O O . LEU A 1 96 ? -16.689 30.083 17.840 1.00 53.50 96 LEU A O 1
ATOM 733 N N . ARG A 1 97 ? -16.930 32.203 17.133 1.00 49.75 97 ARG A N 1
ATOM 734 C CA . ARG A 1 97 ? -15.592 32.409 16.593 1.00 49.75 97 ARG A CA 1
ATOM 735 C C . ARG A 1 97 ? -14.576 32.157 17.713 1.00 49.75 97 ARG A C 1
ATOM 737 O O . ARG A 1 97 ? -14.607 32.891 18.702 1.00 49.75 97 ARG A O 1
ATOM 744 N N . PRO A 1 98 ? -13.675 31.167 17.589 1.00 54.69 98 PRO A N 1
ATOM 745 C CA . PRO A 1 98 ? -12.652 30.962 18.601 1.00 54.69 98 PRO A CA 1
ATOM 746 C C . PRO A 1 98 ? -11.748 32.205 18.667 1.00 54.69 98 PRO A C 1
ATOM 748 O O . PRO A 1 98 ? -11.459 32.815 17.625 1.00 54.69 98 PRO A O 1
ATOM 751 N N . PRO A 1 99 ? -11.300 32.627 19.864 1.00 48.00 99 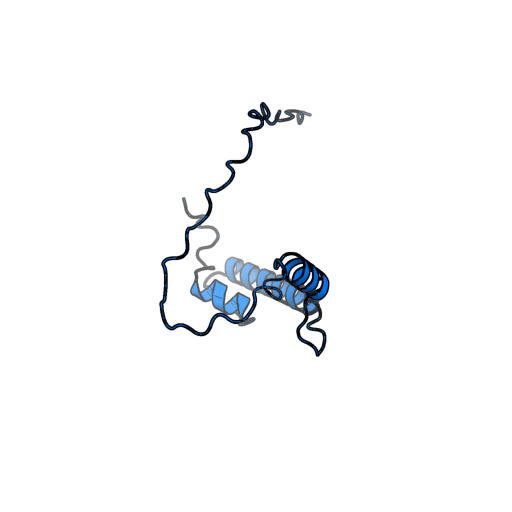PRO A N 1
ATOM 752 C CA . PRO A 1 99 ? -10.376 33.741 19.981 1.00 48.00 99 PRO A CA 1
ATOM 753 C C . PRO A 1 99 ? -9.077 33.389 19.254 1.00 48.00 99 PRO A C 1
ATOM 755 O O . PRO A 1 99 ? -8.466 32.347 19.497 1.00 48.00 99 PRO A O 1
ATOM 758 N N . ARG A 1 100 ? -8.657 34.280 18.348 1.00 51.44 100 ARG A N 1
ATOM 759 C CA . ARG A 1 100 ? -7.366 34.215 17.659 1.00 51.44 100 ARG A CA 1
ATOM 760 C C . ARG A 1 100 ? -6.251 34.299 18.701 1.00 51.44 100 ARG A C 1
ATOM 762 O O . ARG A 1 100 ? -5.837 35.394 19.070 1.00 51.44 100 ARG A O 1
ATOM 769 N N . ARG A 1 101 ? -5.768 33.152 19.182 1.00 50.78 101 ARG A N 1
ATOM 770 C CA . ARG A 1 101 ? -4.494 33.089 19.900 1.00 50.78 101 ARG A CA 1
ATOM 771 C C . ARG A 1 101 ? -3.375 33.330 18.891 1.00 50.78 101 ARG A C 1
ATOM 773 O O . ARG A 1 101 ? -3.386 32.789 17.788 1.00 50.78 101 ARG A O 1
ATOM 780 N N . GLY A 1 102 ? -2.504 34.265 19.257 1.00 50.88 102 GLY A N 1
ATOM 781 C CA . GLY A 1 102 ? -1.509 34.881 18.395 1.00 50.88 102 GLY A CA 1
ATOM 782 C C . GLY A 1 102 ? -0.578 33.880 17.724 1.00 50.88 102 GLY A C 1
ATOM 783 O O . GLY A 1 102 ? -0.313 32.796 18.235 1.00 50.88 102 GLY A O 1
ATOM 784 N N . ARG A 1 103 ? -0.079 34.296 16.559 1.00 52.28 103 ARG A N 1
ATOM 785 C CA . ARG A 1 103 ? 0.952 33.608 15.785 1.00 52.28 103 ARG A CA 1
ATOM 786 C C . ARG A 1 103 ? 2.106 33.207 1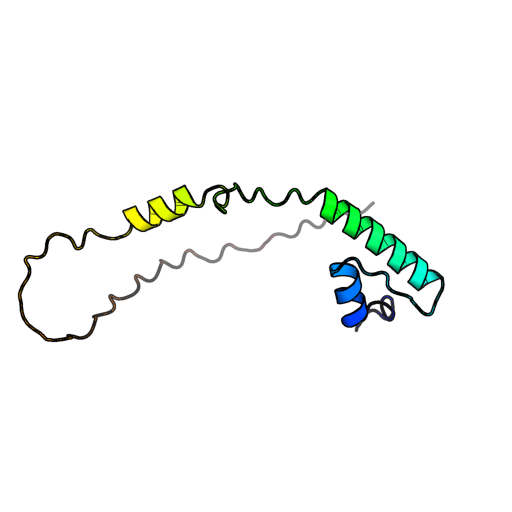6.708 1.00 52.28 103 ARG A C 1
ATOM 788 O O . ARG A 1 103 ? 2.840 34.075 17.182 1.00 52.28 103 ARG A O 1
ATOM 795 N N . ALA A 1 104 ? 2.261 31.908 16.947 1.00 51.22 104 ALA A N 1
ATOM 796 C CA . ALA A 1 104 ? 3.493 31.377 17.498 1.00 51.22 104 ALA A CA 1
ATOM 797 C C . ALA A 1 104 ? 4.589 31.613 16.456 1.00 51.22 104 ALA A C 1
ATOM 799 O O . ALA A 1 104 ? 4.478 31.233 15.289 1.00 51.22 104 ALA A O 1
ATOM 800 N N . ARG A 1 105 ? 5.583 32.379 16.885 1.00 55.06 105 ARG A N 1
ATOM 801 C CA . ARG A 1 105 ? 6.742 32.806 16.119 1.00 55.06 105 ARG A CA 1
ATOM 802 C C . ARG A 1 105 ? 7.573 31.582 15.735 1.00 55.06 105 ARG A C 1
ATOM 804 O O . ARG A 1 105 ? 7.718 30.677 16.543 1.00 55.06 105 ARG A O 1
ATOM 811 N N . GLY A 1 106 ? 8.089 31.622 14.507 1.00 56.75 106 GLY A N 1
ATOM 812 C CA . GLY A 1 106 ? 9.289 30.945 14.015 1.00 56.75 106 GLY A CA 1
ATOM 813 C C . GLY A 1 106 ? 9.614 29.578 14.603 1.00 56.75 106 GLY A C 1
ATOM 814 O O . GLY A 1 106 ? 10.202 29.484 15.675 1.00 56.75 106 GLY A O 1
ATOM 815 N N . TRP A 1 107 ? 9.364 28.533 13.817 1.00 48.88 107 TRP A N 1
ATOM 816 C CA . TRP A 1 107 ? 10.132 27.298 13.919 1.00 48.88 107 TRP A CA 1
ATOM 817 C C . TRP A 1 107 ? 11.609 27.660 13.723 1.00 48.88 107 TRP A C 1
ATOM 819 O O . TRP A 1 107 ? 12.054 27.926 12.605 1.00 48.88 107 TRP A O 1
ATOM 829 N N . MET A 1 108 ? 12.352 27.764 14.823 1.00 52.75 108 MET A N 1
ATOM 830 C CA . MET A 1 108 ? 13.801 27.901 14.785 1.00 52.75 108 MET A CA 1
ATOM 831 C C . MET A 1 108 ? 14.356 26.611 14.189 1.00 52.75 108 MET A C 1
ATO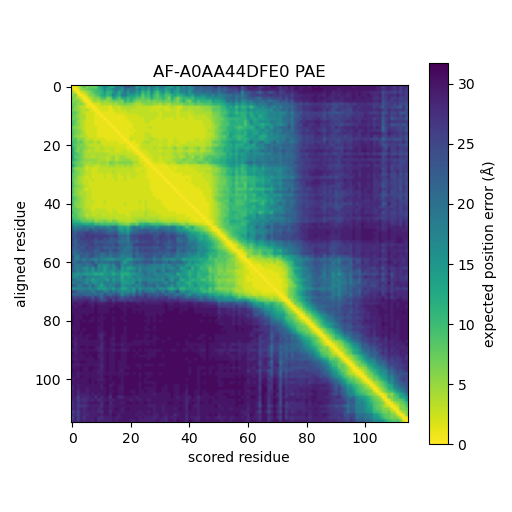M 833 O O . MET A 1 108 ? 14.205 25.536 14.762 1.00 52.75 108 MET A O 1
ATOM 837 N N . ARG A 1 109 ? 14.959 26.720 13.004 1.00 57.56 109 ARG A N 1
ATOM 838 C CA . ARG A 1 109 ? 15.742 25.646 12.394 1.00 57.56 109 ARG A CA 1
ATOM 839 C C . ARG A 1 109 ? 17.042 25.514 13.197 1.00 57.56 109 ARG A C 1
ATOM 841 O O . ARG A 1 109 ? 17.769 26.504 13.270 1.00 57.56 109 ARG A O 1
ATOM 848 N N . PRO A 1 110 ? 17.382 24.352 13.772 1.00 63.44 110 PRO A N 1
ATOM 849 C CA . PRO A 1 110 ? 18.734 24.129 14.250 1.00 63.44 110 PRO A CA 1
ATOM 850 C C . PRO A 1 110 ? 19.630 23.824 13.045 1.00 63.44 110 PRO A C 1
ATOM 852 O O . PRO A 1 110 ? 19.556 22.747 12.461 1.00 63.44 110 PRO A O 1
ATOM 855 N N . THR A 1 111 ? 20.481 24.773 12.656 1.00 64.56 111 THR A N 1
ATOM 856 C CA . THR A 1 111 ? 21.667 24.482 11.843 1.00 64.56 111 THR A CA 1
ATOM 857 C C . THR A 1 111 ? 22.806 24.115 12.784 1.00 64.56 111 THR A C 1
ATOM 859 O O . THR A 1 111 ? 23.514 24.993 13.270 1.00 64.56 111 THR A O 1
ATOM 862 N N . HIS A 1 112 ? 22.978 22.825 13.052 1.00 63.56 112 HIS A N 1
ATOM 863 C CA . HIS A 1 112 ? 24.291 22.298 13.409 1.00 63.56 112 HIS A CA 1
ATOM 864 C C . HIS A 1 112 ? 24.449 20.903 12.796 1.00 63.56 112 HIS A C 1
ATOM 866 O O . HIS A 1 112 ? 23.949 19.908 13.303 1.00 63.56 112 HIS A O 1
ATOM 872 N N . TRP A 1 113 ? 25.114 20.855 11.646 1.00 40.12 113 TRP A N 1
ATOM 873 C CA . TRP A 1 113 ? 25.871 19.687 11.219 1.00 40.12 113 TRP A CA 1
ATOM 874 C C . TRP A 1 113 ? 27.039 20.204 10.385 1.00 40.12 113 TRP A C 1
ATOM 876 O O . TRP A 1 113 ? 26.847 20.733 9.292 1.00 40.12 113 TRP A O 1
ATOM 886 N N . GLY A 1 114 ? 28.231 20.141 10.962 1.00 60.44 114 GLY A N 1
ATOM 887 C CA . GLY A 1 114 ? 29.488 20.550 10.356 1.00 60.44 114 GLY A CA 1
ATOM 888 C C . GLY A 1 114 ? 30.607 19.879 11.136 1.00 60.44 114 GLY A C 1
ATOM 889 O O . GLY A 1 114 ? 30.704 20.093 12.343 1.00 60.44 114 GLY A O 1
ATOM 890 N N . LEU A 1 115 ? 31.319 19.000 10.430 1.00 44.38 115 LEU A N 1
ATOM 891 C CA . LEU A 1 115 ? 32.497 18.246 10.853 1.00 44.38 115 LEU A CA 1
ATOM 892 C C . LEU A 1 115 ? 33.661 19.152 11.268 1.00 44.38 115 LEU A C 1
ATOM 894 O O . LEU A 1 115 ? 33.760 20.265 10.704 1.00 44.38 115 LEU A O 1
#

pLDDT: mean 71.46, std 17.78, range [40.12, 95.81]

Solvent-accessible surface area (backbone atoms only — not comparable to full-atom values): 7889 Å² total; per-residue (Å²): 134,80,69,76,90,43,71,73,61,40,73,65,44,47,52,35,45,75,75,70,43,90,64,89,42,100,41,75,68,51,31,53,50,44,54,54,49,47,54,53,51,50,52,50,55,68,69,48,60,68,76,59,65,40,98,83,65,52,56,96,61,45,68,58,53,52,50,51,53,59,70,66,48,75,80,88,81,80,70,83,87,75,89,71,96,71,95,71,84,82,80,78,75,79,79,81,74,75,80,84,75,73,85,80,75,73,90,79,76,85,87,80,86,80,135